Protein AF-A0A7W1IKE0-F1 (afdb_monomer)

Radius of gyration: 17.03 Å; Cα contacts (8 Å, |Δi|>4): 210; chains: 1; bounding box: 38×41×46 Å

Foldseek 3Di:
DQDPVNVVVVVVDALEAEPDQKDKDKDKDKQDDLQWKKKKKKKKAFPPDDDDPVPPCVVDPDDDDLHRIDMDIDIDHRDPDDPWDWDDDPITMTMDMDMDGNVSHDWGKIKMKMWMDTDVDDIDIDIDIGTYD

Solvent-accessible surface area (backbone atoms only — not comparable to full-atom values): 8186 Å² total; per-residue (Å²): 131,85,50,70,66,60,50,47,61,61,67,69,56,76,50,63,42,67,88,57,44,61,48,80,48,74,52,75,45,76,68,61,61,60,83,47,42,39,36,40,36,42,35,37,37,49,64,83,60,88,79,77,67,74,77,63,54,83,79,42,100,72,80,94,66,104,56,66,60,52,75,50,73,53,71,47,69,45,65,88,59,86,85,65,70,64,56,91,58,100,55,38,36,42,70,51,72,50,76,46,76,47,70,89,58,73,71,45,41,32,38,38,36,43,34,40,29,45,85,93,50,78,70,47,74,52,76,50,67,35,35,40,88

Structure (mmCIF, N/CA/C/O backbone):
data_AF-A0A7W1IKE0-F1
#
_entry.id   AF-A0A7W1IKE0-F1
#
loop_
_atom_site.group_PDB
_atom_site.id
_atom_site.type_symbol
_atom_site.label_atom_id
_atom_site.label_alt_id
_atom_site.label_comp_id
_atom_site.label_asym_id
_atom_site.label_entity_id
_atom_site.label_seq_id
_atom_site.pdbx_PDB_ins_code
_atom_site.Cartn_x
_atom_site.Cartn_y
_atom_site.Cartn_z
_atom_site.occupancy
_atom_site.B_iso_or_equiv
_atom_site.auth_seq_id
_atom_site.auth_comp_id
_atom_site.auth_asym_id
_atom_site.auth_atom_id
_atom_site.pdbx_PDB_model_num
ATOM 1 N N . THR A 1 1 ? -16.390 -24.169 -2.420 1.00 48.97 1 THR A N 1
ATOM 2 C CA . THR A 1 1 ? -16.082 -23.481 -3.690 1.00 48.97 1 THR A CA 1
ATOM 3 C C . THR A 1 1 ? -16.581 -22.064 -3.548 1.00 48.97 1 THR A C 1
ATOM 5 O O . THR A 1 1 ? -17.737 -21.906 -3.190 1.00 48.97 1 THR A O 1
ATOM 8 N N . LEU A 1 2 ? -15.708 -21.060 -3.671 1.00 51.09 2 LEU A N 1
ATOM 9 C CA . LEU A 1 2 ? -16.148 -19.660 -3.655 1.00 51.09 2 LEU A CA 1
ATOM 10 C C . LEU A 1 2 ? -16.947 -19.393 -4.935 1.00 51.09 2 LEU A C 1
ATOM 12 O O . LEU A 1 2 ? -16.483 -19.758 -6.016 1.00 51.09 2 LEU A O 1
ATOM 16 N N . ASP A 1 3 ? -18.130 -18.805 -4.788 1.00 78.88 3 ASP A N 1
ATOM 17 C CA . ASP A 1 3 ? -18.964 -18.344 -5.897 1.00 78.88 3 ASP A CA 1
ATOM 18 C C . ASP A 1 3 ? -18.240 -17.216 -6.654 1.00 78.88 3 ASP A C 1
ATOM 20 O O . ASP A 1 3 ? -17.528 -16.411 -6.048 1.00 78.88 3 ASP A O 1
ATOM 24 N N . ALA A 1 4 ? -18.382 -17.170 -7.978 1.00 61.56 4 ALA A N 1
ATOM 25 C CA . ALA A 1 4 ? -17.745 -16.163 -8.819 1.00 61.56 4 ALA A CA 1
ATOM 26 C C . ALA A 1 4 ? -18.223 -14.749 -8.459 1.00 61.56 4 ALA A C 1
ATOM 28 O O . ALA A 1 4 ? -17.410 -13.826 -8.449 1.00 61.56 4 ALA A O 1
ATOM 29 N N . ASP A 1 5 ? -19.490 -14.594 -8.069 1.00 61.34 5 ASP A N 1
ATOM 30 C CA . ASP A 1 5 ? -20.048 -13.311 -7.626 1.00 61.34 5 ASP A CA 1
ATOM 31 C C . ASP A 1 5 ? -19.537 -12.913 -6.232 1.00 61.34 5 ASP A C 1
ATOM 33 O O . ASP A 1 5 ? -19.238 -11.746 -5.959 1.00 61.34 5 ASP A O 1
ATOM 37 N N . GLU A 1 6 ? -19.331 -13.888 -5.344 1.00 66.56 6 GLU A N 1
ATOM 38 C CA . GLU A 1 6 ? -18.698 -13.653 -4.046 1.00 66.56 6 GLU A CA 1
ATOM 39 C C . GLU A 1 6 ? -17.212 -13.283 -4.209 1.00 66.56 6 GLU A C 1
ATOM 41 O O . GLU A 1 6 ? -16.707 -12.379 -3.540 1.00 66.56 6 GLU A O 1
ATOM 46 N N . ALA A 1 7 ? -16.505 -13.932 -5.134 1.00 57.22 7 ALA A N 1
ATOM 47 C CA . ALA A 1 7 ? -15.140 -13.569 -5.490 1.00 57.22 7 ALA A CA 1
ATOM 48 C C . ALA A 1 7 ? -15.088 -12.170 -6.126 1.00 57.22 7 ALA A C 1
ATOM 50 O O . ALA A 1 7 ? -14.267 -11.354 -5.711 1.00 57.22 7 ALA A O 1
ATOM 51 N N . ALA A 1 8 ? -15.999 -11.854 -7.050 1.00 57.66 8 ALA A N 1
ATOM 52 C CA . ALA A 1 8 ? -16.090 -10.553 -7.706 1.00 57.66 8 ALA A CA 1
ATOM 53 C C . ALA A 1 8 ? -16.398 -9.429 -6.706 1.00 57.66 8 ALA A C 1
ATOM 55 O O . ALA A 1 8 ? -15.704 -8.416 -6.693 1.00 57.66 8 ALA A O 1
ATOM 56 N N . SER A 1 9 ? -17.356 -9.620 -5.794 1.00 60.81 9 SER A N 1
ATOM 57 C CA . SER A 1 9 ? -17.658 -8.639 -4.738 1.00 60.81 9 SER A CA 1
ATOM 58 C C . SER A 1 9 ? -16.477 -8.398 -3.790 1.00 60.81 9 SER A C 1
ATOM 60 O O . SER A 1 9 ? -16.237 -7.265 -3.373 1.00 60.81 9 SER A O 1
ATOM 62 N N . ARG A 1 10 ? -15.675 -9.431 -3.496 1.00 62.84 10 ARG A N 1
ATOM 63 C CA . ARG A 1 10 ? -14.421 -9.295 -2.735 1.00 62.84 10 ARG A CA 1
ATOM 64 C C . ARG A 1 10 ? -13.309 -8.628 -3.555 1.00 62.84 10 ARG A C 1
ATOM 66 O O . ARG A 1 10 ? -12.473 -7.943 -2.968 1.00 62.84 10 ARG A O 1
ATOM 73 N N . MET A 1 11 ? -13.304 -8.799 -4.878 1.00 54.97 11 MET A N 1
ATOM 74 C CA . MET A 1 11 ? -12.375 -8.145 -5.810 1.00 54.97 11 MET A CA 1
ATOM 75 C C . MET A 1 11 ? -12.705 -6.666 -6.047 1.00 54.97 11 MET A C 1
ATOM 77 O O . MET A 1 11 ? -11.785 -5.891 -6.292 1.00 54.97 11 MET A O 1
ATOM 81 N N . LEU A 1 12 ? -13.973 -6.253 -5.911 1.00 59.16 12 LEU A N 1
ATOM 82 C CA . LEU A 1 12 ? -14.391 -4.846 -6.026 1.00 59.16 12 LEU A CA 1
ATOM 83 C C . LEU A 1 12 ? -13.773 -3.937 -4.949 1.00 59.16 12 LEU A C 1
ATOM 85 O O . LEU A 1 12 ? -13.814 -2.718 -5.092 1.00 59.16 12 LEU A O 1
ATOM 89 N N . GLY A 1 13 ? -13.145 -4.525 -3.925 1.00 63.38 13 GLY A N 1
ATOM 90 C CA . GLY A 1 13 ? -12.375 -3.819 -2.910 1.00 63.38 13 GLY A CA 1
ATOM 91 C C . GLY A 1 13 ? -13.269 -3.007 -1.977 1.00 63.38 13 GLY A C 1
ATOM 92 O O . GLY A 1 13 ? -13.834 -1.986 -2.352 1.00 63.38 13 GLY A O 1
ATOM 93 N N . SER A 1 14 ? -13.364 -3.419 -0.715 1.00 71.56 14 SER A N 1
ATOM 94 C CA . SER A 1 14 ? -13.985 -2.572 0.304 1.00 71.56 14 SER A CA 1
ATOM 95 C C . SER A 1 14 ? -12.986 -1.524 0.785 1.00 71.56 14 SER A C 1
ATOM 97 O O . SER A 1 14 ? -11.847 -1.855 1.114 1.00 71.56 14 SER A O 1
ATOM 99 N N . THR A 1 15 ? -13.417 -0.268 0.884 1.00 82.38 15 THR A N 1
ATOM 100 C CA . THR A 1 15 ? -12.671 0.789 1.587 1.00 82.38 15 THR A CA 1
ATOM 101 C C . THR A 1 15 ? -12.998 0.835 3.077 1.00 82.38 15 THR A C 1
ATOM 103 O O . THR A 1 15 ? -12.474 1.687 3.780 1.00 82.38 15 THR A O 1
ATOM 106 N N . THR A 1 16 ? -13.843 -0.070 3.571 1.00 86.31 16 THR A N 1
ATOM 107 C CA . THR A 1 16 ? -14.144 -0.225 4.996 1.00 86.31 16 THR A CA 1
ATOM 108 C C . THR A 1 16 ? -13.798 -1.645 5.429 1.00 86.31 16 THR A C 1
ATOM 110 O O . THR A 1 16 ? -14.295 -2.626 4.867 1.00 86.31 16 THR A O 1
ATOM 113 N N . LEU A 1 17 ? -12.938 -1.762 6.434 1.00 83.88 17 LEU A N 1
ATOM 114 C CA . LEU A 1 17 ? -12.523 -3.025 7.028 1.00 83.88 17 LEU A CA 1
ATOM 115 C C . LEU A 1 17 ? -13.183 -3.143 8.401 1.00 83.88 17 LEU A C 1
ATOM 117 O O . LEU A 1 17 ? -12.884 -2.359 9.292 1.00 83.88 17 LEU A O 1
ATOM 121 N N . THR A 1 18 ? -14.085 -4.110 8.562 1.00 81.25 18 THR A N 1
ATOM 122 C CA . THR A 1 18 ? -14.791 -4.366 9.828 1.00 81.25 18 THR A CA 1
ATOM 123 C C . THR A 1 18 ? -14.447 -5.757 10.327 1.00 81.25 18 THR A C 1
ATOM 125 O O . THR A 1 18 ? -14.600 -6.731 9.587 1.00 81.25 18 THR A O 1
ATOM 128 N N . GLY A 1 19 ? -13.949 -5.859 11.561 1.00 72.88 19 GLY A N 1
ATOM 129 C CA . GLY A 1 19 ? -13.652 -7.146 12.207 1.00 72.88 19 GLY A CA 1
ATOM 130 C C . GLY A 1 19 ? -12.580 -8.005 11.514 1.00 72.88 19 GLY A C 1
ATOM 131 O O . GLY A 1 19 ? -12.359 -9.148 11.909 1.00 72.88 19 GLY A O 1
ATOM 132 N N . ARG A 1 20 ? -11.906 -7.486 10.477 1.00 68.06 20 ARG A N 1
ATOM 133 C CA . ARG A 1 20 ? -10.803 -8.156 9.779 1.00 68.06 20 ARG A CA 1
ATOM 134 C C . ARG A 1 20 ? -9.483 -7.544 10.220 1.00 68.06 20 ARG A C 1
ATOM 136 O O . ARG A 1 20 ? -9.193 -6.401 9.890 1.00 68.06 20 ARG A O 1
ATOM 143 N N . SER A 1 21 ? -8.657 -8.341 10.892 1.00 75.12 21 SER A N 1
ATOM 144 C CA . SER A 1 21 ? -7.280 -7.965 11.224 1.00 75.12 21 SER A CA 1
ATOM 145 C C . SER A 1 21 ? -6.325 -8.086 10.042 1.00 75.12 21 SER A C 1
ATOM 147 O O . SER A 1 21 ? -5.228 -7.558 10.109 1.00 75.12 21 SER A O 1
ATOM 149 N N . ARG A 1 22 ? -6.704 -8.773 8.956 1.00 84.38 22 ARG A N 1
ATOM 150 C CA . ARG A 1 22 ? -5.842 -8.972 7.786 1.00 84.38 22 ARG A CA 1
ATOM 151 C C . ARG A 1 22 ? -6.547 -8.613 6.493 1.00 84.38 22 ARG A C 1
ATOM 153 O O . ARG A 1 22 ? -7.699 -9.001 6.290 1.00 84.38 22 ARG A O 1
ATOM 160 N N . PHE A 1 23 ? -5.836 -7.942 5.593 1.00 81.94 23 PHE A N 1
ATOM 161 C CA . PHE A 1 23 ? -6.321 -7.682 4.240 1.00 81.94 23 PHE A CA 1
ATOM 162 C C . PHE A 1 23 ? -5.220 -7.832 3.195 1.00 81.94 23 PHE A C 1
ATOM 164 O O . PHE A 1 23 ? -4.036 -7.626 3.463 1.00 81.94 23 PHE A O 1
ATOM 171 N N . GLY A 1 24 ? -5.634 -8.236 1.995 1.00 84.75 24 GLY A N 1
ATOM 172 C CA . GLY A 1 24 ? -4.762 -8.308 0.834 1.00 84.75 24 GLY A CA 1
ATOM 173 C C . GLY A 1 24 ? -4.638 -6.939 0.178 1.00 84.75 24 GLY A C 1
ATOM 174 O O . GLY A 1 24 ? -5.642 -6.269 -0.051 1.00 84.75 24 GLY A O 1
ATOM 175 N N . VAL A 1 25 ? -3.413 -6.548 -0.145 1.00 84.44 25 VAL A N 1
ATOM 176 C CA . VAL A 1 25 ? -3.114 -5.394 -0.993 1.00 84.44 25 VAL A CA 1
ATOM 177 C C . VAL A 1 25 ? -2.606 -5.928 -2.310 1.00 84.44 25 VAL A C 1
ATOM 179 O O . VAL A 1 25 ? -1.691 -6.748 -2.320 1.00 84.44 25 VAL A O 1
ATOM 182 N N . TYR A 1 26 ? -3.193 -5.457 -3.402 1.00 85.44 26 TYR A N 1
ATOM 183 C CA . TYR A 1 26 ? -2.826 -5.828 -4.758 1.00 85.44 26 TYR A CA 1
ATOM 184 C C . TYR A 1 26 ? -2.533 -4.567 -5.568 1.00 85.44 26 TYR A C 1
ATOM 186 O O . TYR A 1 26 ? -3.262 -3.581 -5.457 1.00 85.44 26 TYR A O 1
ATOM 194 N N . TRP A 1 27 ? -1.469 -4.598 -6.365 1.00 86.50 27 TRP A N 1
ATOM 195 C CA . TRP A 1 27 ? -1.128 -3.509 -7.273 1.00 86.50 27 TRP A CA 1
ATOM 196 C C . TRP A 1 27 ? -0.439 -4.024 -8.532 1.00 86.50 27 TRP A C 1
ATOM 198 O O . TRP A 1 27 ? 0.173 -5.098 -8.554 1.00 86.50 27 TRP A O 1
ATOM 208 N N . GLU A 1 28 ? -0.519 -3.197 -9.569 1.00 84.44 28 GLU A N 1
ATOM 209 C CA . GLU A 1 28 ? 0.151 -3.395 -10.844 1.00 84.44 28 GLU A CA 1
ATOM 210 C C . GLU A 1 28 ? 1.106 -2.237 -11.101 1.00 84.44 28 GLU A C 1
A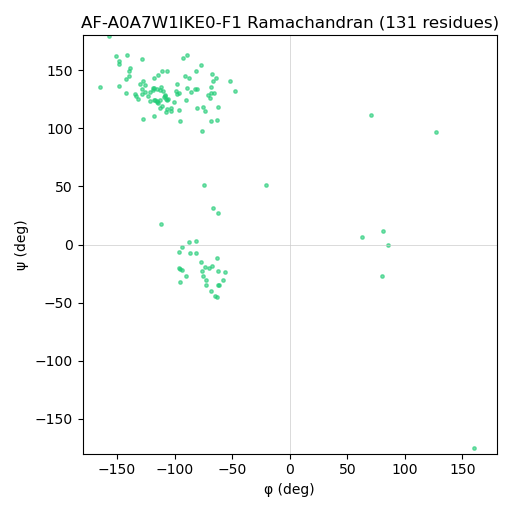TOM 212 O O . GLU A 1 28 ? 0.754 -1.067 -10.938 1.00 84.44 28 GLU A O 1
ATOM 217 N N . ALA A 1 29 ? 2.325 -2.572 -11.504 1.00 82.12 29 ALA A N 1
ATOM 218 C CA . ALA A 1 29 ? 3.323 -1.610 -11.927 1.00 82.12 29 ALA A CA 1
ATOM 219 C C . ALA A 1 29 ? 3.555 -1.735 -13.431 1.00 82.12 29 ALA A C 1
ATOM 221 O O . ALA A 1 29 ? 3.766 -2.834 -13.949 1.00 82.12 29 ALA A O 1
ATOM 222 N N . TYR A 1 30 ? 3.553 -0.593 -14.108 1.00 83.19 30 TYR A N 1
ATOM 223 C CA . TYR A 1 30 ? 3.703 -0.478 -15.553 1.00 83.19 30 TYR A CA 1
ATOM 224 C C . TYR A 1 30 ? 5.046 0.178 -15.870 1.00 83.19 30 TYR A C 1
ATOM 226 O O . TYR A 1 30 ? 5.422 1.159 -15.231 1.00 83.19 30 TYR A O 1
ATOM 234 N N . GLY A 1 31 ? 5.782 -0.363 -16.842 1.00 77.44 31 GLY A N 1
ATOM 235 C CA . GLY A 1 31 ? 7.043 0.233 -17.304 1.00 77.44 31 GLY A CA 1
ATOM 236 C C . GLY A 1 31 ? 8.262 -0.079 -16.430 1.00 77.44 31 GLY A C 1
ATOM 237 O O . GLY A 1 31 ? 9.316 0.516 -16.630 1.00 77.44 31 GLY A O 1
ATOM 238 N N . PHE A 1 32 ? 8.148 -1.029 -15.496 1.00 74.00 32 PHE A N 1
ATOM 239 C CA . PHE A 1 32 ? 9.273 -1.532 -14.702 1.00 74.00 32 PHE A CA 1
ATOM 240 C C . PHE A 1 32 ? 9.846 -2.806 -15.349 1.00 74.00 32 PHE A C 1
ATOM 242 O O . PHE A 1 32 ? 9.199 -3.862 -15.291 1.00 74.00 32 PHE A O 1
ATOM 249 N N . PRO A 1 33 ? 11.030 -2.749 -15.988 1.00 67.75 33 PRO A N 1
ATOM 250 C CA . PRO A 1 33 ? 11.617 -3.907 -16.653 1.00 67.75 33 PRO A CA 1
ATOM 251 C C . PRO A 1 33 ? 12.038 -4.993 -15.648 1.00 67.75 33 PRO A C 1
ATOM 253 O O . PRO A 1 33 ? 12.483 -4.708 -14.541 1.00 67.75 33 PRO A O 1
ATOM 256 N N . ALA A 1 34 ? 11.925 -6.263 -16.054 1.00 63.41 34 ALA A N 1
ATOM 257 C CA . ALA A 1 34 ? 12.238 -7.438 -15.227 1.00 63.41 34 ALA A CA 1
ATOM 258 C C . ALA A 1 34 ? 13.714 -7.540 -14.786 1.00 63.41 34 ALA A C 1
ATOM 260 O O . ALA A 1 34 ? 14.028 -8.229 -13.814 1.00 63.41 34 ALA A O 1
ATOM 261 N N . GLY A 1 35 ? 14.611 -6.891 -15.536 1.00 64.00 35 GLY A N 1
ATOM 262 C CA . GLY A 1 35 ? 16.060 -6.935 -15.335 1.00 64.00 35 GLY A CA 1
ATOM 263 C C . GLY A 1 35 ? 16.584 -6.001 -14.245 1.00 64.00 35 GLY A C 1
ATOM 264 O O . GLY A 1 35 ? 17.760 -6.096 -13.902 1.00 64.00 35 GLY A O 1
ATOM 265 N N . ASP A 1 36 ? 15.733 -5.141 -13.684 1.00 67.88 36 ASP A N 1
ATOM 266 C CA . ASP A 1 36 ? 16.136 -4.173 -12.670 1.00 67.88 36 ASP A CA 1
ATOM 267 C C . ASP A 1 36 ? 15.646 -4.557 -11.278 1.00 67.88 36 ASP A C 1
ATOM 269 O O . ASP A 1 36 ? 14.583 -5.149 -11.092 1.00 67.88 36 ASP A O 1
ATOM 273 N N . SER A 1 37 ? 16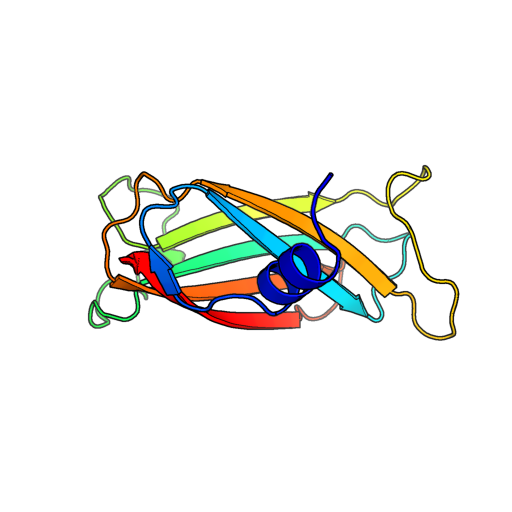.430 -4.175 -10.269 1.00 75.88 37 SER A N 1
ATOM 274 C CA . SER A 1 37 ? 15.968 -4.227 -8.888 1.00 75.88 37 SER A CA 1
ATOM 275 C C . SER A 1 37 ? 14.923 -3.140 -8.661 1.00 75.88 37 SER A C 1
ATOM 277 O O . SER A 1 37 ? 15.202 -1.963 -8.926 1.00 75.88 37 SER A O 1
ATOM 279 N N . VAL A 1 38 ? 13.775 -3.514 -8.105 1.00 82.38 38 VAL A N 1
ATOM 280 C CA . VAL A 1 38 ? 12.712 -2.574 -7.748 1.00 82.38 38 VAL A CA 1
ATOM 281 C C . VAL A 1 38 ? 12.635 -2.475 -6.234 1.00 82.38 38 VAL A C 1
ATOM 283 O O . VAL A 1 38 ? 12.549 -3.472 -5.518 1.00 82.38 38 VAL A O 1
ATOM 286 N N . GLU A 1 39 ? 12.703 -1.255 -5.728 1.00 85.38 39 GLU A N 1
ATOM 287 C CA . GLU A 1 39 ? 12.450 -0.960 -4.331 1.00 85.38 39 GLU A CA 1
ATOM 288 C C . GLU A 1 39 ? 10.974 -0.647 -4.147 1.00 85.38 39 GLU A C 1
ATOM 290 O O . GLU A 1 39 ? 10.443 0.245 -4.805 1.00 85.38 39 GLU A O 1
ATOM 295 N N . ILE A 1 40 ? 10.327 -1.385 -3.252 1.00 85.38 40 ILE A N 1
ATOM 296 C CA . ILE A 1 40 ? 8.906 -1.250 -2.965 1.00 85.38 40 ILE A CA 1
ATOM 297 C C . ILE A 1 40 ? 8.757 -0.779 -1.526 1.00 85.38 40 ILE A C 1
ATOM 299 O O . ILE A 1 40 ? 9.401 -1.296 -0.606 1.00 85.38 40 ILE A O 1
ATOM 303 N N . ARG A 1 41 ? 7.902 0.219 -1.328 1.00 88.75 41 ARG A N 1
ATOM 304 C CA . ARG A 1 41 ? 7.563 0.746 -0.012 1.00 88.75 41 ARG A CA 1
ATOM 305 C C . ARG A 1 41 ? 6.051 0.853 0.111 1.00 88.75 41 ARG A C 1
ATOM 307 O O . ARG A 1 41 ? 5.403 1.490 -0.711 1.00 88.75 41 ARG A O 1
ATOM 314 N N . VAL A 1 42 ? 5.514 0.232 1.152 1.00 86.62 42 VAL A N 1
ATOM 315 C CA . VAL A 1 42 ? 4.100 0.290 1.523 1.00 86.62 42 VAL A CA 1
ATOM 316 C C . VAL A 1 42 ? 3.995 1.031 2.843 1.00 86.62 42 VAL A C 1
ATOM 318 O O . VAL A 1 42 ? 4.648 0.650 3.813 1.00 86.62 42 VAL A O 1
ATOM 321 N N . GLU A 1 43 ? 3.195 2.088 2.883 1.00 88.62 43 GLU A N 1
ATOM 322 C CA . GLU A 1 43 ? 3.013 2.930 4.063 1.00 88.62 43 GLU A CA 1
ATOM 323 C C . GLU A 1 43 ? 1.537 3.097 4.373 1.00 88.62 43 GLU A C 1
ATOM 325 O O . GLU A 1 43 ? 0.766 3.479 3.503 1.00 88.62 43 GLU A O 1
ATOM 330 N N . LEU A 1 44 ? 1.145 2.861 5.617 1.00 85.19 44 LEU A N 1
ATOM 331 C CA . LEU A 1 44 ? -0.174 3.179 6.144 1.00 85.19 44 LEU A CA 1
ATOM 332 C C . LEU A 1 44 ? -0.007 4.373 7.068 1.00 85.19 44 LEU A C 1
ATOM 334 O O . LEU A 1 44 ? 0.797 4.303 7.989 1.00 85.19 44 LEU A O 1
ATOM 338 N N . ASN A 1 45 ? -0.759 5.444 6.833 1.00 86.50 45 ASN A N 1
ATOM 339 C CA . ASN A 1 45 ? -0.741 6.644 7.658 1.00 86.50 45 ASN A CA 1
ATOM 340 C C . ASN A 1 45 ? -2.139 6.950 8.180 1.00 86.50 45 ASN A C 1
ATOM 342 O O . ASN A 1 45 ? -3.072 7.068 7.389 1.00 86.50 45 ASN A O 1
ATOM 346 N N . ARG A 1 46 ? -2.273 7.141 9.489 1.00 84.38 46 ARG A N 1
ATOM 347 C CA . ARG A 1 46 ? -3.521 7.585 10.114 1.00 84.38 46 ARG A CA 1
ATOM 348 C C . ARG A 1 46 ? -3.829 9.044 9.741 1.00 84.38 46 ARG A C 1
ATOM 350 O O . ARG A 1 46 ? -2.980 9.916 9.928 1.00 84.38 46 ARG A O 1
ATOM 357 N N . GLU A 1 47 ? -5.021 9.315 9.213 1.00 83.25 47 GLU A N 1
ATOM 358 C CA . GLU A 1 47 ? -5.441 10.647 8.742 1.00 83.25 47 GLU A CA 1
ATOM 359 C C . GLU A 1 47 ? -6.112 11.492 9.837 1.00 83.25 47 GLU A C 1
ATOM 361 O O . GLU A 1 47 ? -6.015 12.716 9.816 1.00 83.25 47 GLU A O 1
ATOM 366 N N . ASP A 1 48 ? -6.739 10.865 10.833 1.00 71.69 48 ASP A N 1
ATOM 367 C CA . ASP A 1 48 ? -7.530 11.520 11.885 1.00 71.69 48 ASP A CA 1
ATOM 368 C C . ASP A 1 48 ? -6.700 12.099 13.050 1.00 71.69 48 ASP A C 1
ATOM 370 O O . ASP A 1 48 ? -7.265 12.670 13.983 1.00 71.69 48 ASP A O 1
ATOM 374 N N . ARG A 1 49 ? -5.357 12.024 13.005 1.00 59.72 49 ARG A N 1
ATOM 375 C CA . ARG A 1 49 ? -4.478 12.719 13.968 1.00 59.72 49 ARG A CA 1
ATOM 376 C C . ARG A 1 49 ? -3.774 13.927 13.321 1.00 59.72 49 ARG A C 1
ATOM 378 O O . ARG A 1 49 ? -2.941 13.741 12.430 1.00 59.72 49 ARG A O 1
ATOM 385 N N . PRO A 1 50 ? -4.031 15.169 13.778 1.00 50.34 50 PRO A N 1
ATOM 386 C CA . PRO A 1 50 ? -3.426 16.365 13.201 1.00 50.34 50 PRO A CA 1
ATOM 387 C C . PRO A 1 50 ? -1.908 16.452 13.463 1.00 50.34 50 PRO A C 1
ATOM 389 O O . PRO A 1 50 ? -1.433 16.793 14.541 1.00 50.34 50 PRO A O 1
ATOM 392 N N . GLY A 1 51 ? -1.127 16.194 12.415 1.00 56.16 51 GLY A N 1
ATOM 393 C CA . GLY A 1 51 ? -0.206 17.190 11.852 1.00 56.16 51 GLY A CA 1
ATOM 394 C C . GLY A 1 51 ? 1.161 17.471 12.494 1.00 56.16 51 GLY A C 1
ATOM 395 O O . GLY A 1 51 ? 2.053 17.861 11.745 1.00 56.16 51 GLY A O 1
ATOM 396 N N . PHE A 1 52 ? 1.408 17.278 13.794 1.00 44.72 52 PHE A N 1
ATOM 397 C CA . PHE A 1 52 ? 2.632 17.854 14.401 1.00 44.72 52 PHE A CA 1
ATOM 398 C C . PHE A 1 52 ? 3.861 16.934 14.517 1.00 44.72 52 PHE A C 1
ATOM 400 O O . PHE A 1 52 ? 4.983 17.434 14.558 1.00 44.72 52 PHE A O 1
ATOM 407 N N . LEU A 1 53 ? 3.712 15.606 14.462 1.00 49.00 53 LEU A N 1
ATOM 408 C CA . LEU A 1 53 ? 4.851 14.669 14.589 1.00 49.00 53 LEU A CA 1
ATOM 409 C C . LEU A 1 53 ? 5.421 14.188 13.236 1.00 49.00 53 LEU A C 1
ATOM 411 O O . LEU A 1 53 ? 6.473 13.554 13.187 1.00 49.00 53 LEU A O 1
ATOM 415 N N . LYS A 1 54 ? 4.776 14.530 12.110 1.00 50.44 54 LYS A N 1
ATOM 416 C CA . LYS A 1 54 ? 5.082 13.971 10.775 1.00 50.44 54 LYS A CA 1
ATOM 417 C C . LYS A 1 54 ? 6.386 14.486 10.143 1.00 50.44 54 LYS A C 1
ATOM 419 O O . LYS A 1 54 ? 6.902 13.852 9.229 1.00 50.44 54 LYS A O 1
ATOM 424 N N . ARG A 1 55 ? 6.935 15.621 10.597 1.00 50.81 55 ARG A N 1
ATOM 425 C CA . ARG A 1 55 ? 8.156 16.210 9.999 1.00 50.81 55 ARG A CA 1
ATOM 426 C C . ARG A 1 55 ? 9.460 15.840 10.699 1.00 50.81 55 ARG A C 1
ATOM 428 O O . ARG A 1 55 ? 10.501 15.921 10.061 1.00 50.81 55 ARG A O 1
ATOM 435 N N . VAL A 1 56 ? 9.424 15.416 11.961 1.00 44.88 56 VAL A N 1
ATOM 436 C CA . VAL A 1 56 ? 10.654 15.180 12.741 1.00 44.88 56 VAL A CA 1
ATOM 437 C C . VAL A 1 56 ? 11.093 13.708 12.695 1.00 44.88 56 VAL A C 1
ATOM 439 O O . VAL A 1 56 ? 12.286 13.427 12.631 1.00 44.88 56 VAL A O 1
ATOM 442 N N . TYR A 1 57 ? 10.154 12.761 12.598 1.00 40.25 57 TYR A N 1
ATOM 443 C CA . TYR A 1 57 ? 10.464 11.323 12.622 1.00 40.25 57 TYR A CA 1
ATOM 444 C C . TYR A 1 57 ? 11.055 10.756 11.322 1.00 40.25 57 TYR A C 1
ATOM 446 O O . TYR A 1 57 ? 11.777 9.764 11.362 1.00 40.25 57 TYR A O 1
ATOM 454 N N . THR A 1 58 ? 10.847 11.396 10.168 1.00 45.75 58 THR A N 1
ATOM 455 C CA . THR A 1 58 ? 11.473 10.952 8.904 1.00 45.75 58 THR A CA 1
ATOM 456 C C . THR A 1 58 ? 12.998 11.145 8.908 1.00 45.75 58 THR A C 1
ATOM 458 O O . THR A 1 58 ? 13.696 10.501 8.127 1.00 45.75 58 THR A O 1
ATOM 461 N N . ALA A 1 59 ? 13.533 11.989 9.799 1.00 39.69 59 ALA A N 1
ATOM 462 C CA . ALA A 1 59 ? 14.967 12.261 9.906 1.00 39.69 59 ALA A CA 1
ATOM 463 C C . ALA A 1 59 ? 15.697 11.377 10.936 1.00 39.69 59 ALA A C 1
ATOM 465 O O . ALA A 1 59 ? 16.911 11.207 10.835 1.00 39.69 59 ALA A O 1
ATOM 466 N N . LEU A 1 60 ? 14.991 10.797 11.913 1.00 37.31 60 LEU A N 1
ATOM 467 C CA . LEU A 1 60 ? 15.604 10.069 13.026 1.00 37.31 60 LEU A CA 1
ATOM 468 C C . LEU A 1 60 ? 14.993 8.673 13.144 1.00 37.31 60 LEU A C 1
ATOM 470 O O . LEU A 1 60 ? 13.850 8.481 13.539 1.00 37.31 60 LEU A O 1
ATOM 474 N N . ARG A 1 61 ? 15.800 7.686 12.761 1.00 43.56 61 ARG A N 1
ATOM 475 C CA . ARG A 1 61 ? 15.495 6.256 12.656 1.00 43.56 61 ARG A CA 1
ATOM 476 C C . ARG A 1 61 ? 15.424 5.577 14.036 1.00 43.56 61 ARG A C 1
ATOM 478 O O . ARG A 1 61 ? 16.117 4.592 14.268 1.00 43.56 61 ARG A O 1
ATOM 485 N N . LEU A 1 62 ? 14.646 6.134 14.962 1.00 38.25 62 LEU A N 1
ATOM 486 C CA . LEU A 1 62 ? 14.508 5.684 16.348 1.00 38.25 62 LEU A CA 1
ATOM 487 C C . LEU A 1 62 ? 13.087 5.969 16.845 1.00 38.25 62 LEU A C 1
ATOM 489 O O . LEU A 1 62 ? 12.590 7.075 16.660 1.00 38.25 62 LEU A O 1
ATOM 493 N N . GLY A 1 63 ? 12.480 5.007 17.538 1.00 33.03 63 GLY A N 1
ATOM 494 C CA . GLY A 1 63 ? 11.350 5.284 18.427 1.00 33.03 63 GLY A CA 1
ATOM 495 C C . GLY A 1 63 ? 10.117 4.436 18.170 1.00 33.03 63 GLY A C 1
ATOM 496 O O . GLY A 1 63 ? 9.287 4.745 17.325 1.00 33.03 63 GLY A 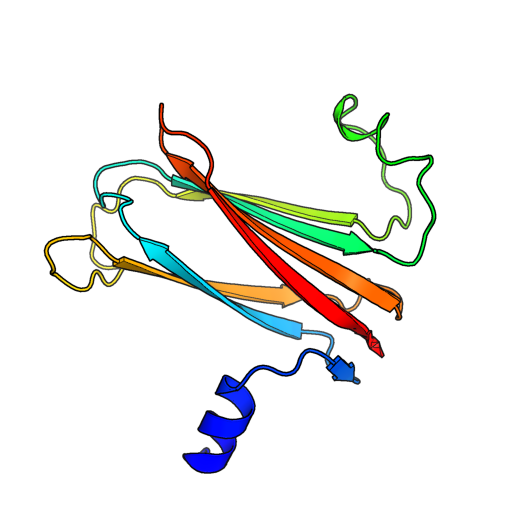O 1
ATOM 497 N N . SER A 1 64 ? 10.005 3.378 18.962 1.00 44.84 64 SER A N 1
ATOM 498 C CA . SER A 1 64 ? 8.758 2.728 19.336 1.00 44.84 64 SER A CA 1
ATOM 499 C C . SER A 1 64 ? 7.859 3.696 20.106 1.00 44.84 64 SER A C 1
ATOM 501 O O . SER A 1 64 ? 8.218 4.114 21.202 1.00 44.84 64 SER A O 1
ATOM 503 N N . GLU A 1 65 ? 6.685 3.994 19.567 1.00 39.44 65 GLU A N 1
ATOM 504 C CA . GLU A 1 65 ? 5.512 4.437 20.320 1.00 39.44 65 GLU A CA 1
ATOM 505 C C . GLU A 1 65 ? 4.315 4.294 19.383 1.00 39.44 65 GLU A C 1
ATOM 507 O O . GLU A 1 65 ? 4.444 4.618 18.206 1.00 39.44 65 GLU A O 1
ATOM 512 N N . GLU A 1 66 ? 3.218 3.750 19.904 1.00 48.56 66 GLU A N 1
ATOM 513 C CA . GLU A 1 66 ? 1.816 3.630 19.451 1.00 48.56 66 GLU A CA 1
ATOM 514 C C . GLU A 1 66 ? 1.301 4.620 18.365 1.00 48.56 66 GLU A C 1
ATOM 516 O O . GLU A 1 66 ? 0.271 5.297 18.482 1.00 48.56 66 GLU A O 1
ATOM 521 N N . SER A 1 67 ? 2.035 4.744 17.269 1.00 49.34 67 SER A N 1
ATOM 522 C CA . SER A 1 67 ? 1.866 5.756 16.241 1.00 49.34 67 SER A CA 1
ATOM 523 C C . SER A 1 67 ? 1.247 5.079 15.035 1.00 49.34 67 SER A C 1
ATOM 525 O O . SER A 1 67 ? 1.740 4.072 14.540 1.00 49.34 67 SER A O 1
ATOM 527 N N . GLY A 1 68 ? 0.114 5.611 14.575 1.00 55.44 68 GLY A N 1
ATOM 528 C CA . GLY A 1 68 ? -0.682 5.067 13.472 1.00 55.44 68 GLY A CA 1
ATOM 529 C C . GLY A 1 68 ? -0.007 5.128 12.097 1.00 55.44 68 GLY A C 1
ATOM 530 O O . GLY A 1 68 ? -0.708 5.300 11.105 1.00 55.44 68 GLY A O 1
ATOM 531 N N . ASN A 1 69 ? 1.322 5.022 12.043 1.00 63.28 69 ASN A N 1
ATOM 532 C CA . ASN A 1 69 ? 2.123 4.941 10.838 1.00 63.28 69 ASN A CA 1
ATOM 533 C C . ASN A 1 69 ? 2.863 3.598 10.808 1.00 63.28 69 ASN A C 1
ATOM 535 O O . ASN A 1 69 ? 3.787 3.377 11.587 1.00 63.28 69 ASN A O 1
ATOM 539 N N . VAL A 1 70 ? 2.476 2.712 9.893 1.00 71.94 70 VAL A N 1
ATOM 540 C CA . VAL A 1 70 ? 3.155 1.427 9.671 1.00 71.94 70 VAL A CA 1
ATOM 541 C C . VAL A 1 70 ? 3.753 1.443 8.276 1.00 71.94 70 VAL A C 1
ATOM 543 O O . VAL A 1 70 ? 3.047 1.670 7.298 1.00 71.94 70 VAL A O 1
ATOM 546 N N . GLY A 1 71 ? 5.062 1.220 8.185 1.00 75.88 71 GLY A N 1
ATOM 547 C CA . GLY A 1 71 ? 5.793 1.215 6.924 1.00 75.88 71 GLY A CA 1
ATOM 548 C C . GLY A 1 71 ? 6.568 -0.081 6.738 1.00 75.88 71 GLY A C 1
ATOM 549 O O . GLY A 1 71 ? 7.321 -0.488 7.620 1.00 75.88 71 GLY A O 1
ATOM 550 N N . MET A 1 72 ? 6.427 -0.703 5.570 1.00 77.75 72 MET A N 1
ATOM 551 C CA . MET A 1 72 ? 7.257 -1.819 5.131 1.00 77.75 72 MET A CA 1
ATOM 552 C C . MET A 1 72 ? 8.011 -1.415 3.868 1.00 77.75 72 MET A C 1
ATOM 554 O O . MET A 1 72 ? 7.442 -0.841 2.943 1.00 77.75 72 MET A O 1
ATOM 558 N N . ARG A 1 73 ? 9.304 -1.728 3.821 1.00 83.25 73 ARG A N 1
ATOM 559 C CA . ARG A 1 73 ? 10.168 -1.463 2.671 1.00 83.25 73 ARG A CA 1
ATOM 560 C C . ARG A 1 73 ? 10.996 -2.696 2.375 1.00 83.25 73 ARG A C 1
ATOM 562 O O . ARG A 1 73 ? 11.671 -3.206 3.266 1.00 83.25 73 ARG A O 1
ATOM 569 N N . TRP A 1 74 ? 10.991 -3.126 1.123 1.00 82.19 74 TRP A 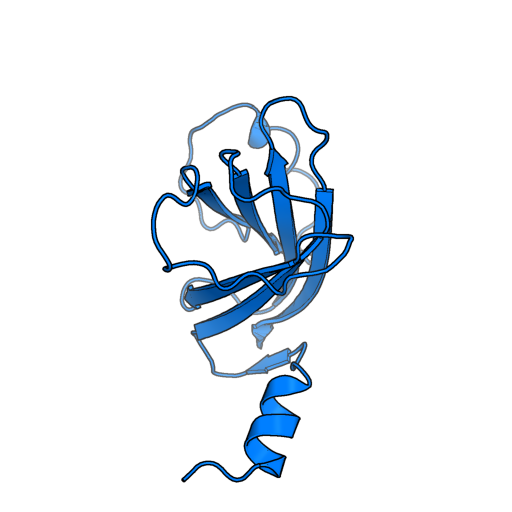N 1
ATOM 570 C CA . TRP A 1 74 ? 11.839 -4.211 0.653 1.00 82.19 74 TRP A CA 1
ATOM 571 C C . TRP A 1 74 ? 12.362 -3.911 -0.746 1.00 82.19 74 TRP A C 1
ATOM 573 O O . TRP A 1 74 ? 11.878 -3.022 -1.447 1.00 82.19 74 TRP A O 1
ATOM 583 N N . ARG A 1 75 ? 13.406 -4.637 -1.132 1.00 81.38 75 ARG A N 1
ATOM 584 C CA . ARG A 1 75 ? 13.981 -4.572 -2.468 1.00 81.38 75 ARG A CA 1
ATOM 585 C C . ARG A 1 75 ? 13.831 -5.928 -3.116 1.00 81.38 75 ARG A C 1
ATOM 587 O O . ARG A 1 75 ? 14.306 -6.924 -2.575 1.00 81.38 75 ARG A O 1
ATOM 594 N N . GLU A 1 76 ? 13.200 -5.943 -4.273 1.00 78.25 76 GLU A N 1
ATOM 595 C CA . GLU A 1 76 ? 13.155 -7.113 -5.128 1.00 78.25 76 GLU A CA 1
ATOM 596 C C . GLU A 1 76 ? 14.406 -7.126 -6.003 1.00 78.25 76 GLU A C 1
ATOM 598 O O . GLU A 1 76 ? 14.801 -6.108 -6.579 1.00 78.25 76 GLU A O 1
ATOM 603 N N . LEU A 1 77 ? 15.071 -8.278 -6.045 1.00 74.31 77 LEU A N 1
ATOM 604 C CA . LEU A 1 77 ? 16.196 -8.500 -6.942 1.00 74.31 77 LEU A CA 1
ATOM 605 C C . LEU A 1 77 ? 15.677 -8.753 -8.366 1.00 74.31 77 LEU A C 1
ATOM 607 O O . LEU A 1 77 ? 14.547 -9.228 -8.510 1.00 74.31 77 LEU A O 1
ATOM 611 N N . PRO A 1 78 ? 16.489 -8.469 -9.403 1.00 66.69 78 PRO A N 1
ATOM 612 C CA . PRO A 1 78 ? 16.149 -8.785 -10.784 1.00 66.69 78 PRO A CA 1
ATOM 613 C C . PRO A 1 78 ? 15.646 -10.219 -10.913 1.00 66.69 78 PRO A C 1
ATOM 615 O O . PRO A 1 78 ? 16.248 -11.157 -10.382 1.00 66.69 78 PRO A O 1
ATOM 618 N N . VAL A 1 79 ? 14.523 -10.385 -11.602 1.00 61.72 79 VAL A N 1
ATOM 619 C CA . VAL A 1 79 ? 13.836 -11.671 -11.674 1.00 61.72 79 VAL A CA 1
ATOM 620 C C . VAL A 1 79 ? 14.599 -12.573 -12.642 1.00 61.72 79 VAL A C 1
ATOM 622 O O . VAL A 1 79 ? 14.422 -12.496 -13.853 1.00 61.72 79 VAL A O 1
ATOM 625 N N . THR A 1 80 ? 15.455 -13.447 -12.111 1.00 53.16 80 THR A N 1
ATOM 626 C CA . THR A 1 80 ? 16.168 -14.473 -12.892 1.00 53.16 80 THR A CA 1
ATOM 627 C C . THR A 1 80 ? 15.368 -15.772 -13.061 1.00 53.16 80 THR A C 1
ATOM 629 O O . THR A 1 80 ? 15.774 -16.639 -13.829 1.00 53.16 80 THR A O 1
ATOM 632 N N . SER A 1 81 ? 14.218 -15.929 -12.388 1.00 46.66 81 SER A N 1
ATOM 633 C CA . SER A 1 81 ? 13.356 -17.121 -12.490 1.00 46.66 81 SER A CA 1
ATOM 634 C C . SER A 1 81 ? 11.865 -16.791 -12.315 1.00 46.66 81 SER A C 1
ATOM 636 O O . SER A 1 81 ? 11.522 -15.785 -11.704 1.00 46.66 81 SER A O 1
ATOM 638 N N . GLY A 1 82 ? 10.977 -17.630 -12.868 1.00 49.66 82 GLY A N 1
ATOM 639 C CA . GLY A 1 82 ? 9.540 -17.394 -13.130 1.00 49.66 82 GLY A CA 1
ATOM 640 C C . GLY A 1 82 ? 8.583 -17.129 -11.951 1.00 49.66 82 GLY A C 1
ATOM 641 O O . GLY A 1 82 ? 7.395 -17.416 -12.072 1.00 49.66 82 GLY A O 1
ATOM 64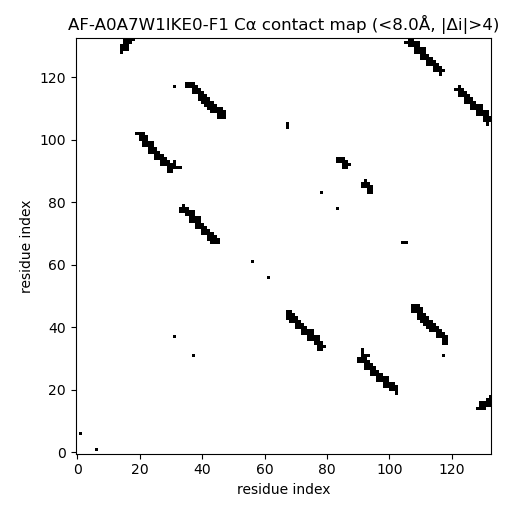2 N N . ALA A 1 83 ? 9.060 -16.578 -10.834 1.00 51.75 83 ALA A N 1
ATOM 643 C CA . ALA A 1 83 ? 8.248 -16.153 -9.692 1.00 51.75 83 ALA A CA 1
ATOM 644 C C . ALA A 1 83 ? 7.389 -14.906 -9.983 1.00 51.75 83 ALA A C 1
ATOM 646 O O . ALA A 1 83 ? 6.388 -14.674 -9.308 1.00 51.75 83 ALA A O 1
ATOM 647 N N . VAL A 1 84 ? 7.745 -14.120 -11.005 1.00 54.50 84 VAL A N 1
ATOM 648 C CA . VAL A 1 84 ? 6.969 -12.957 -11.450 1.00 54.50 84 VAL A CA 1
ATOM 649 C C . VAL A 1 84 ? 6.364 -13.251 -12.812 1.00 54.50 84 VAL A C 1
ATOM 651 O O . VAL A 1 84 ? 7.074 -13.501 -13.786 1.00 54.50 84 VAL A O 1
ATOM 654 N N . ARG A 1 85 ? 5.031 -13.226 -12.882 1.00 54.28 85 ARG A N 1
ATOM 655 C CA . ARG A 1 85 ? 4.313 -13.302 -14.152 1.00 54.28 85 ARG A CA 1
ATOM 656 C C . ARG A 1 85 ? 4.318 -11.918 -14.786 1.00 54.28 85 ARG A C 1
ATOM 658 O O . ARG A 1 85 ? 3.778 -10.974 -14.219 1.00 54.28 85 ARG A O 1
ATOM 665 N N . PHE A 1 86 ? 4.936 -11.827 -15.954 1.00 59.56 86 PHE A N 1
ATOM 666 C CA . PHE A 1 86 ? 4.872 -10.655 -16.813 1.00 59.56 86 PHE A CA 1
ATOM 667 C C . PHE A 1 86 ? 3.822 -10.913 -17.883 1.00 59.56 86 PHE A C 1
ATOM 669 O O . PHE A 1 86 ? 3.878 -11.939 -18.569 1.00 59.56 86 PHE A O 1
ATOM 676 N N . LEU A 1 87 ? 2.895 -9.979 -18.062 1.00 57.41 87 LEU A N 1
ATOM 677 C CA . LEU A 1 87 ? 2.136 -9.929 -19.304 1.00 57.41 87 LEU A CA 1
ATOM 678 C C . LEU A 1 87 ? 3.066 -9.341 -20.369 1.00 57.41 87 LEU A C 1
ATOM 680 O O . LEU A 1 87 ? 3.587 -8.237 -20.207 1.00 57.41 87 LEU A O 1
ATOM 684 N N . ARG A 1 88 ? 3.350 -10.121 -21.418 1.00 55.78 88 ARG A N 1
ATOM 685 C CA . ARG A 1 88 ? 4.177 -9.663 -22.540 1.00 55.78 88 ARG A CA 1
ATOM 686 C C . ARG A 1 88 ? 3.350 -8.689 -23.381 1.00 55.78 88 ARG A C 1
ATOM 688 O O . ARG A 1 88 ? 2.363 -9.091 -23.985 1.00 55.78 88 ARG A O 1
ATOM 695 N N . GLY A 1 89 ? 3.777 -7.434 -23.408 1.00 61.28 89 GLY A N 1
ATOM 696 C CA . GLY A 1 89 ? 3.229 -6.347 -24.216 1.00 61.28 89 GLY A CA 1
ATOM 697 C C . GLY A 1 89 ? 4.292 -5.264 -24.414 1.00 61.28 89 GLY A C 1
ATOM 698 O O . GLY A 1 89 ? 5.404 -5.401 -23.906 1.00 61.28 89 GLY A O 1
ATOM 699 N N . GLU A 1 90 ? 3.960 -4.198 -25.143 1.00 65.62 90 GLU A N 1
ATOM 700 C CA . GLU A 1 90 ? 4.861 -3.054 -25.383 1.00 65.62 90 GLU A CA 1
ATOM 701 C C . GLU A 1 90 ? 5.334 -2.397 -24.072 1.00 65.62 90 GLU A C 1
ATOM 703 O O . GLU A 1 90 ? 6.469 -1.940 -23.967 1.00 65.62 90 GLU A O 1
ATOM 708 N N . VAL A 1 91 ? 4.491 -2.445 -23.034 1.00 69.56 91 VAL A N 1
ATOM 709 C CA . VAL A 1 91 ? 4.811 -2.009 -21.674 1.00 69.56 91 VAL A CA 1
ATOM 710 C C . VAL A 1 91 ? 4.800 -3.229 -20.745 1.00 69.56 91 VAL A C 1
ATOM 712 O O . VAL A 1 91 ? 3.767 -3.895 -20.642 1.00 69.56 91 VAL A O 1
ATOM 715 N N . PRO A 1 92 ? 5.906 -3.548 -20.045 1.00 72.12 92 PRO A N 1
ATOM 716 C CA . PRO A 1 92 ? 5.915 -4.648 -19.090 1.00 72.12 92 PRO A CA 1
ATOM 717 C C . PRO A 1 92 ? 4.995 -4.329 -17.907 1.00 72.12 92 PRO A C 1
ATOM 719 O O . PRO A 1 92 ? 5.109 -3.260 -17.298 1.00 72.12 92 PRO A O 1
ATOM 722 N N . VAL A 1 93 ? 4.119 -5.279 -17.571 1.00 74.19 93 VAL A N 1
ATOM 723 C CA . VAL A 1 93 ? 3.231 -5.214 -16.402 1.00 74.19 93 VAL A CA 1
ATOM 724 C C . VAL A 1 93 ? 3.705 -6.207 -15.351 1.00 74.19 93 VAL A C 1
ATOM 726 O O . VAL A 1 93 ? 3.888 -7.393 -15.643 1.00 74.19 93 VAL A O 1
ATOM 729 N N . GLN A 1 94 ? 3.896 -5.725 -14.125 1.00 78.38 94 GLN A N 1
ATOM 730 C CA . GLN A 1 94 ? 4.225 -6.544 -12.965 1.00 78.38 94 GLN A CA 1
ATOM 731 C C . GLN A 1 94 ? 3.095 -6.488 -11.944 1.00 78.38 94 GLN A C 1
ATOM 733 O O . GLN A 1 94 ? 2.760 -5.420 -11.442 1.00 78.38 94 GLN A O 1
ATOM 738 N N . MET A 1 95 ? 2.552 -7.651 -11.599 1.00 79.56 95 MET A N 1
ATOM 739 C CA . MET A 1 95 ? 1.503 -7.788 -10.591 1.00 79.56 95 MET A CA 1
ATOM 740 C C . MET A 1 95 ? 2.131 -8.206 -9.258 1.00 79.56 95 MET A C 1
ATOM 742 O O . MET A 1 95 ? 3.015 -9.073 -9.229 1.00 79.56 95 MET A O 1
ATOM 746 N N . ARG A 1 96 ? 1.685 -7.614 -8.150 1.00 82.38 96 ARG A N 1
ATOM 747 C CA . ARG A 1 96 ? 2.128 -7.980 -6.799 1.00 82.38 96 ARG A CA 1
ATOM 748 C C . ARG A 1 96 ? 0.961 -7.998 -5.832 1.00 82.38 96 ARG A C 1
ATOM 750 O O . ARG A 1 96 ? -0.009 -7.260 -5.985 1.00 82.38 96 ARG A O 1
ATOM 757 N N . SER A 1 97 ? 1.098 -8.835 -4.810 1.00 83.12 97 SER A N 1
ATOM 758 C CA . SER A 1 97 ? 0.186 -8.848 -3.679 1.00 83.12 97 SER A CA 1
ATOM 759 C C . SER A 1 97 ? 0.921 -9.111 -2.376 1.00 83.12 97 SER A C 1
ATOM 761 O O . SER A 1 97 ? 1.806 -9.965 -2.335 1.00 83.12 97 SER A O 1
ATOM 763 N N . ILE A 1 98 ? 0.495 -8.450 -1.306 1.00 83.75 98 ILE A N 1
ATOM 764 C CA . ILE A 1 98 ? 0.896 -8.767 0.068 1.00 83.75 98 ILE A CA 1
ATOM 765 C C . ILE A 1 98 ? -0.343 -8.913 0.939 1.00 83.75 98 ILE A C 1
ATOM 767 O O . ILE A 1 98 ? -1.410 -8.399 0.609 1.00 83.75 98 ILE A O 1
ATOM 771 N N . VAL A 1 99 ? -0.190 -9.586 2.072 1.00 85.94 99 VAL A N 1
ATOM 772 C CA . VAL A 1 99 ? -1.189 -9.582 3.138 1.00 85.94 99 VAL A CA 1
ATOM 773 C C . VAL A 1 99 ? -0.646 -8.723 4.264 1.00 85.94 99 VAL A C 1
ATOM 775 O O . VAL A 1 99 ? 0.455 -8.968 4.753 1.00 85.94 99 VAL A O 1
ATOM 778 N N . LEU A 1 100 ? -1.413 -7.715 4.658 1.00 83.44 100 LEU A N 1
ATOM 779 C CA . LEU A 1 100 ? -1.102 -6.871 5.800 1.00 83.44 100 LEU A CA 1
ATOM 780 C C . LEU A 1 100 ? -1.906 -7.338 7.005 1.00 83.44 10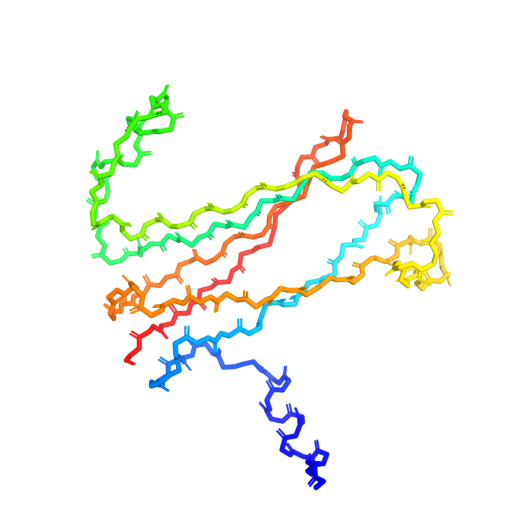0 LEU A C 1
ATOM 782 O O . LEU A 1 100 ? -3.115 -7.539 6.894 1.00 83.44 100 LEU A O 1
ATOM 786 N N . ASP A 1 101 ? -1.228 -7.496 8.139 1.00 83.94 101 ASP A N 1
ATOM 787 C CA . ASP A 1 101 ? -1.854 -7.672 9.446 1.00 83.94 101 ASP A CA 1
ATOM 788 C C . ASP A 1 101 ? -1.912 -6.315 10.152 1.00 83.94 101 ASP A C 1
ATOM 790 O O . ASP A 1 101 ? -0.889 -5.693 10.435 1.00 83.94 101 ASP A O 1
ATOM 794 N N . VAL A 1 102 ? -3.129 -5.842 10.381 1.00 82.56 102 VAL A N 1
ATOM 795 C CA . VAL A 1 102 ? -3.470 -4.579 11.030 1.00 82.56 102 VAL A CA 1
ATOM 796 C C . VAL A 1 102 ? -4.131 -4.794 12.386 1.00 82.56 102 VAL A C 1
ATOM 798 O O . VAL A 1 102 ? -4.732 -3.867 12.916 1.00 82.56 102 VAL A O 1
ATOM 801 N N . SER A 1 103 ? -4.002 -5.983 12.991 1.00 80.56 103 SER A N 1
ATOM 802 C CA . SER A 1 103 ? -4.579 -6.263 14.315 1.00 80.56 103 SER A CA 1
ATOM 803 C C . SER A 1 103 ? -4.113 -5.295 15.409 1.00 80.56 103 SER A C 1
ATOM 805 O O . SER A 1 103 ? -4.767 -5.177 16.437 1.00 80.56 103 SER A O 1
ATOM 807 N N . GLN A 1 104 ? -2.947 -4.671 15.219 1.00 81.62 104 GLN A N 1
ATOM 808 C CA . GLN A 1 104 ? -2.328 -3.731 16.157 1.00 81.62 104 GLN A CA 1
ATOM 809 C C . GLN A 1 104 ? -2.689 -2.266 15.853 1.00 81.62 104 GLN A C 1
ATOM 811 O O . GLN A 1 104 ? -2.237 -1.363 16.553 1.00 81.62 104 GLN A O 1
ATOM 816 N N . LEU A 1 105 ? -3.464 -2.002 14.794 1.00 81.50 105 LEU A N 1
ATOM 817 C CA . LEU A 1 105 ? -3.939 -0.660 14.469 1.00 81.50 105 LEU A CA 1
ATOM 818 C C . LEU A 1 105 ? -5.252 -0.372 15.195 1.00 81.50 105 LEU A C 1
ATOM 820 O O . LEU A 1 105 ? -6.113 -1.235 15.339 1.00 81.50 105 LEU A O 1
ATOM 824 N N . THR A 1 106 ? -5.408 0.872 15.634 1.00 85.38 106 THR A N 1
ATOM 825 C CA . THR A 1 106 ? -6.661 1.335 16.236 1.00 85.38 106 THR A CA 1
ATOM 826 C C . THR A 1 106 ? -7.664 1.707 15.142 1.00 85.38 106 THR A C 1
ATOM 828 O O . THR A 1 106 ? -7.242 2.170 14.081 1.00 85.38 106 THR A O 1
ATOM 831 N N . PRO A 1 107 ? -8.980 1.552 15.373 1.00 87.31 107 PRO A N 1
ATOM 832 C CA . PRO A 1 107 ? -9.997 2.028 14.440 1.00 87.31 107 PRO A CA 1
ATOM 833 C C . PRO A 1 107 ? -9.799 3.507 14.070 1.00 87.31 107 PRO A C 1
ATOM 835 O O . PRO A 1 107 ? -9.422 4.328 14.918 1.00 87.31 107 PRO A O 1
ATOM 838 N N . GLY A 1 108 ? -10.025 3.845 12.800 1.00 88.50 108 GLY A N 1
ATOM 839 C CA . GLY A 1 108 ? -9.763 5.178 12.260 1.00 88.50 108 GLY A CA 1
ATOM 840 C C . GLY A 1 108 ? -9.638 5.222 10.737 1.00 88.50 108 GLY A C 1
ATOM 841 O O . GLY A 1 108 ? -9.830 4.222 10.043 1.00 88.50 108 GLY A O 1
ATOM 842 N N . HIS A 1 109 ? -9.298 6.403 10.220 1.00 89.19 109 HIS A N 1
ATOM 843 C CA . HIS A 1 109 ? -9.108 6.635 8.788 1.00 89.19 109 HIS A CA 1
ATOM 844 C C . HIS A 1 109 ? -7.630 6.523 8.442 1.00 89.19 109 HIS A C 1
ATOM 846 O O . HIS A 1 109 ? -6.783 7.147 9.082 1.00 89.19 109 HIS A O 1
ATOM 852 N N . TYR A 1 110 ? -7.317 5.744 7.415 1.00 87.00 110 TYR A N 1
ATOM 853 C CA . TYR A 1 110 ? -5.955 5.476 6.993 1.00 87.00 110 TYR A CA 1
ATOM 854 C C . TYR A 1 110 ? -5.773 5.773 5.511 1.00 87.00 110 TYR A C 1
ATOM 856 O O . TYR A 1 110 ? -6.607 5.431 4.674 1.00 87.00 110 TYR A O 1
ATOM 864 N N . ARG A 1 111 ? -4.621 6.348 5.175 1.00 89.69 111 ARG A N 1
ATOM 865 C CA . ARG A 1 111 ? -4.102 6.429 3.814 1.00 89.69 111 ARG A CA 1
ATOM 866 C C . ARG A 1 111 ? -2.997 5.409 3.636 1.00 89.69 111 ARG A C 1
ATOM 868 O O . ARG A 1 111 ? -1.954 5.509 4.282 1.00 89.69 111 ARG A O 1
ATOM 875 N N . MET A 1 112 ? -3.214 4.469 2.731 1.00 88.31 112 MET A N 1
ATOM 876 C CA . MET A 1 112 ? -2.178 3.585 2.229 1.00 88.31 112 MET A CA 1
ATOM 877 C C . MET A 1 112 ? -1.497 4.220 1.021 1.00 88.31 112 MET A C 1
ATOM 879 O O . MET A 1 112 ? -2.181 4.703 0.123 1.00 88.31 112 MET A O 1
ATOM 883 N N . SER A 1 113 ? -0.173 4.164 0.988 1.00 89.69 113 SER A N 1
ATOM 884 C CA . SER A 1 113 ? 0.646 4.498 -0.169 1.00 89.69 113 SER A CA 1
ATOM 885 C C . SER A 1 113 ? 1.491 3.292 -0.548 1.00 89.69 113 SER A C 1
ATOM 887 O O . SER A 1 113 ? 2.134 2.691 0.314 1.00 89.69 113 SER A O 1
ATOM 889 N N . VAL A 1 114 ? 1.495 2.934 -1.827 1.00 88.06 114 VAL A N 1
ATOM 890 C CA . VAL A 1 114 ? 2.430 1.966 -2.403 1.00 88.06 114 VAL A CA 1
ATOM 891 C C . VAL A 1 114 ? 3.324 2.730 -3.358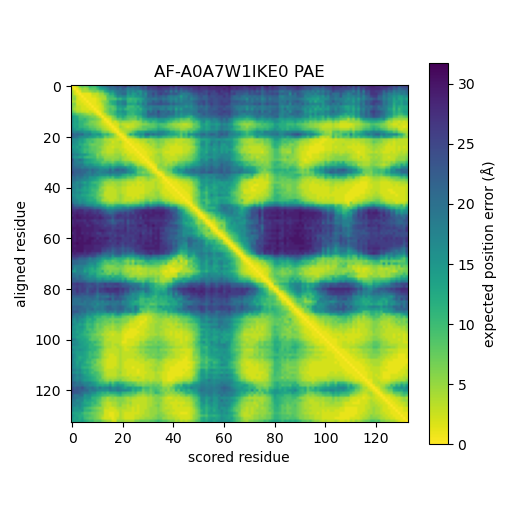 1.00 88.06 114 VAL A C 1
ATOM 893 O O . VAL A 1 114 ? 2.841 3.284 -4.341 1.00 88.06 114 VAL A O 1
ATOM 896 N N . SER A 1 115 ? 4.622 2.759 -3.079 1.00 88.81 115 SER A N 1
ATOM 897 C CA . SER A 1 115 ? 5.617 3.407 -3.926 1.00 88.81 115 SER A CA 1
ATOM 898 C C . SER A 1 115 ? 6.640 2.415 -4.452 1.00 88.81 115 SER A C 1
ATOM 900 O O . SER A 1 115 ? 7.025 1.463 -3.769 1.00 88.81 115 SER A O 1
ATOM 902 N N . LEU A 1 116 ? 7.055 2.645 -5.693 1.00 87.44 116 LEU A N 1
ATOM 903 C CA . LEU A 1 116 ? 8.020 1.840 -6.419 1.00 87.44 116 LEU A CA 1
ATOM 904 C C . LEU A 1 116 ? 9.111 2.748 -6.971 1.00 87.44 116 LEU A C 1
ATOM 906 O O . LEU A 1 116 ? 8.816 3.776 -7.579 1.00 87.44 116 LEU A O 1
ATOM 910 N N . ALA A 1 117 ? 10.365 2.349 -6.793 1.00 85.81 117 ALA A N 1
ATOM 911 C CA . ALA A 1 117 ? 11.523 3.037 -7.347 1.00 85.81 117 ALA A CA 1
ATOM 912 C C . ALA A 1 117 ? 12.481 2.029 -7.992 1.00 85.81 117 ALA A C 1
ATOM 914 O O . ALA A 1 117 ? 12.879 1.046 -7.364 1.00 85.81 117 ALA A O 1
ATOM 915 N N . SER A 1 118 ? 12.864 2.272 -9.244 1.00 81.75 118 SER A N 1
ATOM 916 C CA . SER A 1 118 ? 13.943 1.537 -9.910 1.00 81.75 118 SER A CA 1
ATOM 917 C C . SER A 1 118 ? 15.287 2.224 -9.665 1.00 81.75 118 SER A C 1
ATOM 919 O O . SER A 1 118 ? 15.364 3.389 -9.263 1.00 81.75 118 SER A O 1
ATOM 921 N N . LYS A 1 119 ? 16.383 1.502 -9.904 1.00 74.75 119 LYS A N 1
ATOM 922 C CA . LYS A 1 119 ? 17.731 2.063 -9.789 1.00 74.75 119 LYS A CA 1
ATOM 923 C C . LYS A 1 119 ? 17.916 3.195 -10.814 1.00 74.75 119 LYS A C 1
ATOM 925 O O . LYS A 1 119 ? 18.057 2.935 -12.000 1.00 74.75 119 LYS A O 1
ATOM 930 N N . GLY A 1 120 ? 17.945 4.442 -10.342 1.00 69.88 120 GLY A N 1
ATOM 931 C CA . GLY A 1 120 ? 18.131 5.634 -11.182 1.00 69.88 120 GLY A CA 1
ATOM 932 C C . GLY A 1 120 ? 16.848 6.198 -11.806 1.00 69.88 120 GLY A C 1
ATOM 933 O O . GLY A 1 120 ? 16.923 7.211 -12.495 1.00 69.88 120 GLY A O 1
ATOM 934 N N . GLY A 1 121 ? 15.688 5.583 -11.551 1.00 70.38 121 GLY A N 1
ATOM 935 C CA . GLY A 1 121 ? 14.383 6.098 -11.965 1.00 70.38 121 GLY A CA 1
ATOM 936 C C . GLY A 1 121 ? 13.714 6.957 -10.890 1.00 70.38 121 GLY A C 1
ATOM 937 O O . GLY A 1 121 ? 14.033 6.867 -9.702 1.00 70.38 121 GLY A O 1
ATOM 938 N N . SER A 1 122 ? 12.753 7.784 -11.303 1.00 72.31 122 SER A N 1
ATOM 939 C CA . SER A 1 122 ? 11.858 8.478 -10.375 1.00 72.31 122 SER A CA 1
ATOM 940 C C . SER A 1 122 ? 10.945 7.477 -9.664 1.00 72.31 122 SER A C 1
ATOM 942 O O . SER A 1 122 ? 10.457 6.526 -10.275 1.00 72.31 122 SER A O 1
ATOM 944 N N . ALA A 1 123 ? 10.700 7.700 -8.373 1.00 79.88 123 ALA A N 1
ATOM 945 C CA . ALA A 1 123 ? 9.714 6.920 -7.640 1.00 79.88 123 ALA A CA 1
ATOM 946 C C . ALA A 1 123 ? 8.304 7.248 -8.153 1.00 79.88 123 ALA A C 1
ATOM 948 O O . ALA A 1 123 ? 7.967 8.420 -8.325 1.00 79.88 123 ALA A O 1
ATOM 949 N N . THR A 1 124 ? 7.484 6.221 -8.364 1.00 85.00 124 THR A N 1
ATOM 950 C CA . THR A 1 124 ? 6.045 6.369 -8.619 1.00 85.00 124 THR A CA 1
ATOM 951 C C . THR A 1 124 ? 5.261 5.832 -7.432 1.00 85.00 124 THR A C 1
ATOM 953 O O . THR A 1 124 ? 5.727 4.913 -6.755 1.00 85.00 124 THR A O 1
ATOM 956 N N . SER A 1 125 ? 4.085 6.391 -7.165 1.00 85.62 125 SER A N 1
ATOM 957 C CA . SER A 1 125 ? 3.244 5.985 -6.041 1.00 85.62 125 SER A CA 1
ATOM 958 C C . SER A 1 125 ? 1.769 5.937 -6.408 1.00 85.62 125 SER A C 1
ATOM 960 O O . SER A 1 125 ? 1.283 6.771 -7.169 1.00 85.62 125 SER A O 1
ATOM 962 N N . GLY A 1 126 ? 1.055 4.983 -5.818 1.00 85.44 126 GLY A N 1
ATOM 963 C CA . GLY A 1 126 ? -0.401 4.919 -5.812 1.00 85.44 126 GLY A CA 1
ATOM 964 C C . GLY A 1 126 ? -0.923 4.984 -4.382 1.00 85.44 126 GLY A C 1
ATOM 965 O O . GLY A 1 126 ? -0.411 4.284 -3.507 1.00 85.44 126 GLY A O 1
ATOM 966 N N . ASP A 1 127 ? -1.951 5.800 -4.158 1.00 87.88 127 ASP A N 1
ATOM 967 C CA . ASP A 1 127 ? -2.554 5.991 -2.842 1.00 87.88 127 ASP A CA 1
ATOM 968 C C . ASP A 1 127 ? -3.996 5.476 -2.801 1.00 87.88 127 ASP A C 1
ATOM 970 O O . ASP A 1 127 ? -4.756 5.598 -3.764 1.00 87.88 127 ASP A O 1
ATOM 974 N N . ARG A 1 128 ? -4.400 4.944 -1.647 1.00 87.69 128 ARG A N 1
ATOM 975 C CA . ARG A 1 128 ? -5.784 4.553 -1.367 1.00 87.69 128 ARG A CA 1
ATOM 976 C C . ARG A 1 128 ? -6.135 4.865 0.081 1.00 87.69 128 ARG A C 1
ATOM 978 O O . ARG A 1 128 ? -5.408 4.476 0.991 1.00 87.69 128 ARG A O 1
ATOM 985 N N . THR A 1 129 ? -7.265 5.526 0.299 1.00 89.94 129 THR A N 1
ATOM 986 C CA . THR A 1 129 ? -7.822 5.723 1.641 1.00 89.94 129 THR A CA 1
ATOM 987 C C . THR A 1 129 ? -8.791 4.601 2.001 1.00 89.94 129 THR A C 1
ATOM 989 O O . THR A 1 129 ? -9.494 4.061 1.139 1.00 89.94 129 THR A O 1
ATOM 992 N N . PHE A 1 130 ? -8.799 4.226 3.276 1.00 88.00 130 PHE A N 1
ATOM 993 C CA . PHE A 1 130 ? -9.712 3.240 3.839 1.00 88.00 130 PHE A CA 1
ATOM 994 C C . PHE A 1 130 ? -9.988 3.524 5.320 1.00 88.00 130 PHE A C 1
ATOM 996 O O . PHE A 1 130 ? -9.253 4.249 5.987 1.00 88.00 130 PHE A O 1
ATOM 1003 N N . GLU A 1 131 ? -11.061 2.940 5.831 1.00 90.38 131 GLU A N 1
ATOM 1004 C CA . GLU A 1 131 ? -11.500 3.044 7.216 1.00 90.38 131 GLU A CA 1
ATOM 1005 C C . GLU A 1 131 ? -11.3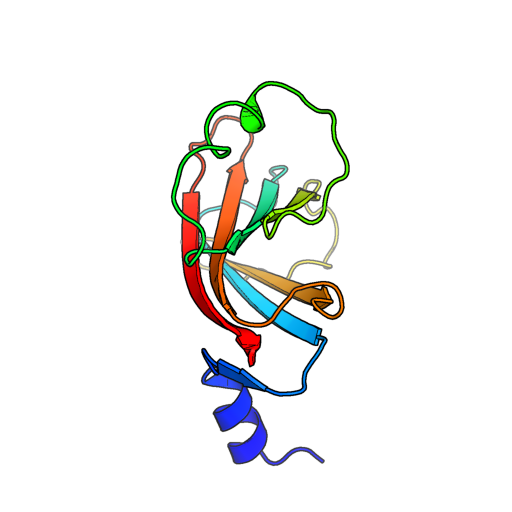69 1.682 7.903 1.00 90.38 131 GLU A C 1
ATOM 1007 O O . GLU A 1 131 ? -11.806 0.660 7.363 1.00 90.38 131 GLU A O 1
ATOM 1012 N N . LEU A 1 132 ? -10.784 1.672 9.099 1.00 87.88 132 LEU A N 1
ATOM 1013 C CA . LEU A 1 132 ? -10.772 0.526 10.001 1.00 87.88 132 LEU A CA 1
ATOM 1014 C C . LEU A 1 132 ? -11.836 0.744 11.082 1.00 87.88 132 LEU A C 1
ATOM 1016 O O . LEU A 1 132 ? -11.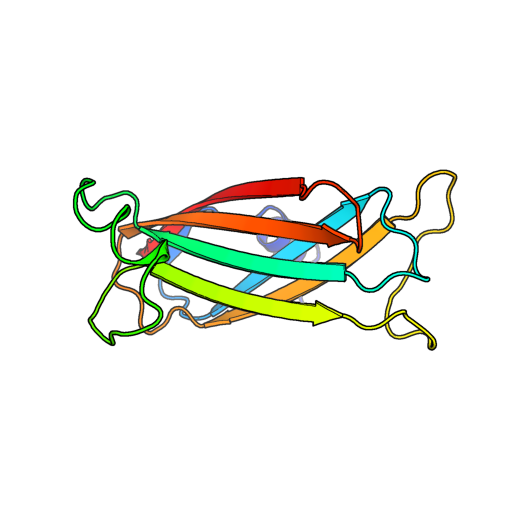781 1.753 11.786 1.00 87.88 132 LEU A O 1
ATOM 1020 N N . ARG A 1 133 ? -12.784 -0.191 11.196 1.00 86.88 133 ARG A N 1
ATOM 1021 C CA . ARG A 1 133 ? -13.876 -0.190 12.181 1.00 86.88 133 ARG A CA 1
ATOM 1022 C C . ARG A 1 133 ? -13.768 -1.366 13.139 1.00 86.88 133 ARG A C 1
ATOM 1024 O O . ARG A 1 133 ? -13.577 -2.508 12.651 1.00 86.88 133 ARG A O 1
#

Secondary structure (DSSP, 8-state):
---HHHHHHHHT--SEE-S-SEEEEEEEEES--TTS-EEEEEEEEESSS-SSSTTTTTT--------SEEEEEEEEPP--STTSPEE-SSS-EEEEEEEEE-TTSPSEEEEEEEEEEETTSPPEEEEEEEEE-

pLDDT: mean 71.51, std 15.43, range [33.03, 90.38]

Sequence (133 aa):
TLDADEAASRMLGSTTLTGRSRFGVYWEAYGFPAGDSVEIRVELNREDRPGFLKRVYTALRLGSEESGNVGMRWRELPVTSGAVRFLRGEVPVQMRSIVLDVSQLTPGHYRMSVSLASKGGSATSGDRTFELR

Nearest PDB structures (foldseek):
  8jmw-assembly1_A  TM=4.729E-01  e=2.964E-02  Bacillus amyloliquefaciens
  3ly6-assembly3_C  TM=5.574E-01  e=1.062E-01  Homo sapiens
  5l7u-assembly1_B  TM=3.630E-01  e=7.836E-02  Phocaeicola vulgatus ATCC 8482
  5dzw-assembly1_A-2  TM=2.767E-01  e=7.883E-01  Mus musculus
  8fxr-assembly1_U3  TM=1.823E-01  e=1.447E+00  Agrobacterium phage Milano

Mean predicted aligned error: 11.82 Å